Protein AF-A0A7S2VMA2-F1 (afdb_monomer_lite)

InterPro domains:
  IPR007855 RNA-dependent RNA polymerase [PTHR23079] (1-117)
  IPR057596 RDRP, core domain [PF05183] (1-117)

Radius of gyration: 19.76 Å; chains: 1; bounding box: 52×34×52 Å

Secondary structure (DSSP, 8-state):
--EEEEEHHHHHHHHHHTT-SS--SEEEEEETTEEEEEEEETT--EEETTEEE---B---GGGBSS---TTTS-TGGGSEEEEEE--SSPPPPP--HHHHHHHHTTT--GGGGTTT-

Structure (mmCIF, N/CA/C/O backbone):
data_AF-A0A7S2VMA2-F1
#
_entry.id   AF-A0A7S2VMA2-F1
#
loop_
_atom_site.group_PDB
_atom_site.id
_atom_site.type_symbol
_atom_site.label_atom_id
_atom_site.label_alt_id
_atom_site.label_comp_id
_atom_site.label_asym_id
_atom_site.label_entity_id
_atom_site.label_seq_id
_atom_site.pdbx_PDB_ins_code
_atom_site.Cartn_x
_atom_site.Cartn_y
_atom_site.Cartn_z
_atom_site.occupancy
_atom_site.B_iso_or_equiv
_atom_site.auth_seq_id
_atom_site.auth_comp_id
_atom_site.auth_asym_id
_atom_site.auth_atom_id
_atom_site.pdbx_PDB_model_num
ATOM 1 N N . ASP A 1 1 ? -0.649 -10.131 5.580 1.00 90.31 1 ASP A N 1
ATOM 2 C CA . ASP A 1 1 ? -0.712 -10.920 4.337 1.00 90.31 1 ASP A CA 1
ATOM 3 C C . ASP A 1 1 ? -1.170 -10.015 3.189 1.00 90.31 1 ASP A C 1
ATOM 5 O O . ASP A 1 1 ? -1.916 -9.084 3.459 1.00 90.31 1 ASP A O 1
ATOM 9 N N . GLY A 1 2 ? -0.703 -10.224 1.953 1.00 96.06 2 GLY A N 1
ATOM 10 C CA . GLY A 1 2 ? -1.067 -9.401 0.790 1.00 96.06 2 GLY A CA 1
ATOM 11 C C . GLY A 1 2 ? -0.450 -7.995 0.761 1.00 96.06 2 GLY A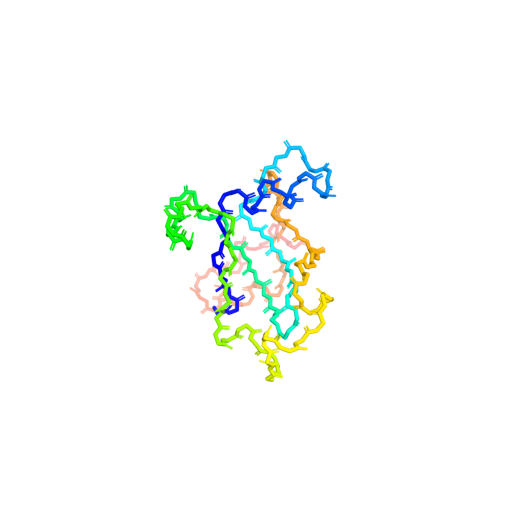 C 1
ATOM 12 O O . GLY A 1 2 ? -1.033 -7.093 0.161 1.00 96.06 2 GLY A O 1
ATOM 13 N N . CYS A 1 3 ? 0.700 -7.791 1.411 1.00 97.62 3 CYS A N 1
ATOM 14 C CA . CYS A 1 3 ? 1.413 -6.513 1.438 1.00 97.62 3 CYS A CA 1
ATOM 15 C C . CYS A 1 3 ? 2.877 -6.657 0.995 1.00 97.62 3 CYS A C 1
ATOM 17 O O . CYS A 1 3 ? 3.544 -7.621 1.374 1.00 97.62 3 CYS A O 1
ATOM 19 N N . GLY A 1 4 ? 3.365 -5.697 0.208 1.00 97.81 4 GLY A N 1
ATOM 20 C CA . GLY A 1 4 ? 4.757 -5.589 -0.239 1.00 97.81 4 GLY A CA 1
ATOM 21 C C . GLY A 1 4 ? 5.364 -4.224 0.092 1.00 97.81 4 GLY A C 1
ATOM 22 O O . GLY A 1 4 ? 4.660 -3.311 0.524 1.00 97.81 4 GLY A O 1
ATOM 23 N N . ARG A 1 5 ? 6.676 -4.089 -0.101 1.00 98.06 5 ARG A N 1
ATOM 24 C CA . ARG A 1 5 ? 7.398 -2.810 -0.023 1.00 98.06 5 ARG A CA 1
ATOM 25 C C . ARG A 1 5 ? 7.418 -2.077 -1.363 1.00 98.06 5 ARG A C 1
ATOM 27 O O . ARG A 1 5 ? 7.419 -2.698 -2.426 1.00 98.06 5 ARG A O 1
ATOM 34 N N . LEU A 1 6 ? 7.474 -0.758 -1.289 1.00 98.25 6 LEU A N 1
ATOM 35 C CA . LEU A 1 6 ? 7.632 0.166 -2.403 1.00 98.25 6 LEU A CA 1
ATOM 36 C C . LEU A 1 6 ? 8.763 1.125 -2.051 1.00 98.25 6 LEU A C 1
ATOM 38 O O . LEU A 1 6 ? 8.748 1.707 -0.970 1.00 98.25 6 LEU A O 1
ATOM 42 N N . GLY A 1 7 ? 9.761 1.260 -2.916 1.00 98.38 7 GLY A N 1
ATOM 43 C CA . GLY A 1 7 ? 10.838 2.210 -2.660 1.00 98.38 7 GLY A CA 1
ATOM 44 C C . GLY A 1 7 ? 10.382 3.658 -2.876 1.00 98.38 7 GLY A C 1
ATOM 45 O O . GLY A 1 7 ? 9.347 3.926 -3.497 1.00 98.38 7 GLY A O 1
ATOM 46 N N . LEU A 1 8 ? 11.137 4.601 -2.313 1.00 98.19 8 LEU A N 1
ATOM 47 C CA . LEU A 1 8 ? 10.746 6.009 -2.259 1.00 98.19 8 LEU A CA 1
ATOM 48 C C . LEU A 1 8 ? 10.639 6.658 -3.650 1.00 98.19 8 LEU A C 1
ATOM 50 O O . LEU A 1 8 ? 9.670 7.373 -3.904 1.00 98.19 8 LEU A O 1
ATOM 54 N N . ASP A 1 9 ? 11.572 6.379 -4.563 1.00 97.81 9 ASP A N 1
ATOM 55 C CA . ASP A 1 9 ? 11.550 6.949 -5.919 1.00 97.81 9 ASP A CA 1
ATOM 56 C C . ASP A 1 9 ? 10.359 6.418 -6.730 1.00 97.81 9 ASP A C 1
ATOM 58 O O . ASP A 1 9 ? 9.691 7.185 -7.430 1.00 97.81 9 ASP A O 1
ATOM 62 N N . ALA A 1 10 ? 10.027 5.128 -6.577 1.00 97.94 10 ALA A N 1
ATOM 63 C CA . ALA A 1 10 ? 8.829 4.545 -7.183 1.00 97.94 10 ALA A CA 1
ATOM 64 C C . ALA A 1 10 ? 7.558 5.227 -6.652 1.00 97.94 10 ALA A C 1
ATOM 66 O O . ALA A 1 10 ? 6.662 5.588 -7.421 1.00 97.94 10 ALA A O 1
ATOM 67 N N . ALA A 1 11 ? 7.489 5.453 -5.337 1.00 98.31 11 ALA A N 1
ATOM 68 C CA . ALA A 1 11 ? 6.366 6.128 -4.698 1.00 98.31 11 ALA A CA 1
ATOM 69 C C . ALA A 1 11 ? 6.217 7.590 -5.156 1.00 98.31 11 ALA A C 1
ATOM 71 O O . ALA A 1 11 ? 5.100 8.031 -5.434 1.00 98.31 11 ALA A O 1
ATOM 72 N N . ASP A 1 12 ? 7.317 8.339 -5.293 1.00 98.25 12 ASP A N 1
ATOM 73 C CA . ASP A 1 12 ? 7.285 9.715 -5.802 1.00 98.25 12 ASP A CA 1
ATOM 74 C C . ASP A 1 12 ? 6.884 9.773 -7.284 1.00 98.25 12 ASP A C 1
ATOM 76 O O . ASP A 1 12 ? 6.133 10.661 -7.699 1.00 98.25 12 ASP A O 1
ATOM 80 N N . ARG A 1 13 ? 7.307 8.795 -8.094 1.00 98.12 13 ARG A N 1
ATOM 81 C CA . ARG A 1 13 ? 6.854 8.674 -9.485 1.00 98.12 13 ARG A CA 1
ATOM 82 C C . ARG A 1 13 ? 5.347 8.430 -9.563 1.00 98.12 13 ARG A C 1
ATOM 84 O O . ARG A 1 13 ? 4.664 9.121 -10.320 1.00 98.12 13 ARG A O 1
ATOM 91 N N . ILE A 1 14 ? 4.820 7.506 -8.758 1.00 97.94 14 ILE A N 1
ATOM 92 C CA . ILE A 1 14 ? 3.376 7.240 -8.670 1.00 97.94 14 ILE A CA 1
ATOM 93 C C . ILE A 1 14 ? 2.633 8.498 -8.206 1.00 97.94 14 ILE A C 1
ATOM 95 O O . ILE A 1 14 ? 1.652 8.893 -8.833 1.00 97.94 14 ILE A O 1
ATOM 99 N N . ARG A 1 15 ? 3.135 9.186 -7.171 1.00 97.81 15 ARG A N 1
ATOM 100 C CA . ARG A 1 15 ? 2.583 10.459 -6.683 1.00 97.81 15 ARG A CA 1
ATOM 101 C C . ARG A 1 15 ? 2.437 11.480 -7.812 1.00 97.81 15 ARG A C 1
ATOM 103 O O . ARG A 1 15 ? 1.365 12.065 -7.964 1.00 97.81 15 ARG A O 1
ATOM 110 N N . LYS A 1 16 ? 3.501 11.689 -8.596 1.00 98.19 16 LYS A N 1
ATOM 111 C CA . LYS A 1 16 ? 3.516 12.618 -9.738 1.00 98.19 16 LYS A CA 1
ATOM 112 C C . LYS A 1 16 ? 2.485 12.223 -10.794 1.00 98.19 16 LYS A C 1
ATOM 114 O O . LYS A 1 16 ? 1.740 13.084 -11.249 1.00 98.19 16 LYS A O 1
ATOM 119 N N . MET A 1 17 ? 2.406 10.938 -11.146 1.00 97.19 17 MET A N 1
ATOM 120 C CA . MET A 1 17 ? 1.445 10.436 -12.136 1.00 97.19 17 MET A CA 1
ATOM 121 C C . MET A 1 17 ? -0.012 10.555 -11.672 1.00 97.19 17 MET A C 1
ATOM 123 O O . MET A 1 17 ? -0.887 10.848 -12.481 1.00 97.19 17 MET A O 1
ATOM 127 N N . CYS A 1 18 ? -0.275 10.370 -10.379 1.00 95.94 18 CYS A N 1
ATOM 128 C CA . CYS A 1 18 ? -1.605 10.514 -9.788 1.00 95.94 18 CYS A CA 1
ATOM 129 C C . CYS A 1 18 ? -1.969 11.969 -9.429 1.00 95.94 18 CYS A C 1
ATOM 131 O O . CYS A 1 18 ? -3.072 12.204 -8.944 1.00 95.94 18 CYS A O 1
ATOM 133 N N . GLY A 1 19 ? -1.067 12.940 -9.628 1.00 96.88 19 GLY A N 1
ATOM 134 C CA . GLY A 1 19 ? -1.312 14.351 -9.306 1.00 96.88 19 GLY A CA 1
ATOM 135 C C . GLY A 1 19 ? -1.438 14.646 -7.806 1.00 96.88 19 GLY A C 1
ATOM 136 O O . GLY A 1 19 ? -2.149 15.570 -7.418 1.00 96.88 19 GLY A O 1
ATOM 137 N N . LEU A 1 20 ? -0.783 13.859 -6.946 1.00 96.69 20 LEU A N 1
ATOM 138 C CA . LEU A 1 20 ? -0.920 13.970 -5.491 1.00 96.69 20 LEU A CA 1
ATOM 139 C C . LEU A 1 20 ? 0.050 15.002 -4.888 1.00 96.69 20 LEU A C 1
ATOM 141 O O . LEU A 1 20 ? 1.222 15.099 -5.276 1.00 96.69 20 LEU A O 1
ATOM 145 N N . GLY A 1 21 ? -0.430 15.743 -3.883 1.00 96.81 21 GLY A N 1
ATOM 146 C CA . GLY A 1 21 ? 0.337 16.783 -3.181 1.00 96.81 21 GLY A CA 1
ATOM 147 C C . GLY A 1 21 ? 1.354 16.267 -2.155 1.00 96.81 21 GLY A C 1
ATOM 148 O O . GLY A 1 21 ? 2.241 17.008 -1.748 1.00 96.81 21 GLY A O 1
ATOM 149 N N . PHE A 1 22 ? 1.262 14.999 -1.757 1.00 96.06 22 PHE A N 1
ATOM 150 C CA . PHE A 1 22 ? 2.163 14.338 -0.807 1.00 96.06 22 PHE A CA 1
ATOM 151 C C . PHE A 1 22 ? 2.393 12.890 -1.244 1.00 96.06 22 PHE A C 1
ATOM 153 O O . PHE A 1 22 ? 1.593 12.368 -2.015 1.00 96.06 22 PHE A O 1
ATOM 160 N N . ILE A 1 23 ? 3.470 12.244 -0.782 1.00 97.69 23 ILE A N 1
ATOM 161 C CA . ILE A 1 23 ? 3.703 10.809 -1.017 1.00 97.69 23 ILE A CA 1
ATOM 162 C C . ILE A 1 23 ? 2.887 10.021 0.021 1.00 97.69 23 ILE A C 1
ATOM 164 O O . ILE A 1 23 ? 3.214 10.100 1.208 1.00 97.69 23 ILE A O 1
ATOM 168 N N . PRO A 1 24 ? 1.844 9.263 -0.370 1.00 97.62 24 PRO A N 1
ATOM 169 C CA . PRO A 1 24 ? 1.141 8.377 0.549 1.00 97.62 24 PRO A CA 1
ATOM 170 C C . PRO A 1 24 ? 2.078 7.326 1.138 1.00 97.62 24 PRO A C 1
ATOM 172 O O . PRO A 1 24 ? 2.908 6.759 0.432 1.00 97.62 24 PRO A O 1
ATOM 175 N N . SER A 1 25 ? 1.904 7.005 2.419 1.00 97.44 25 SER A N 1
ATOM 176 C CA . SER A 1 25 ? 2.675 5.944 3.082 1.00 97.44 25 SER A CA 1
ATOM 177 C C . SER A 1 25 ? 2.334 4.545 2.562 1.00 97.44 25 SER A C 1
ATOM 179 O O . SER A 1 25 ? 3.148 3.628 2.668 1.00 97.44 25 SER A O 1
ATOM 181 N N . VAL A 1 26 ? 1.133 4.370 2.001 1.00 98.25 26 VAL A N 1
ATOM 182 C CA . VAL A 1 26 ? 0.627 3.105 1.465 1.00 98.25 26 VAL A CA 1
ATOM 183 C C . VAL A 1 26 ? -0.233 3.348 0.230 1.00 98.25 26 VAL A C 1
ATOM 185 O O . VAL A 1 26 ? -1.064 4.257 0.213 1.00 98.25 26 VAL A O 1
ATOM 188 N N . PHE A 1 27 ? -0.106 2.461 -0.756 1.00 98.50 27 PHE A N 1
ATOM 189 C CA . PHE A 1 27 ? -0.990 2.363 -1.917 1.00 98.50 27 PHE A CA 1
ATOM 190 C C . PHE A 1 27 ? -1.714 1.014 -1.935 1.00 98.50 27 PHE A C 1
ATOM 192 O O . PHE A 1 27 ? -1.099 -0.030 -1.722 1.00 98.50 27 PHE A O 1
ATOM 199 N N . GLN A 1 28 ? -3.010 1.011 -2.239 1.00 98.69 28 GLN A N 1
ATOM 200 C CA . GLN A 1 28 ? -3.743 -0.175 -2.671 1.00 98.69 28 GLN A CA 1
ATOM 201 C C . GLN A 1 28 ? -3.711 -0.241 -4.194 1.00 98.69 28 GLN A C 1
ATOM 203 O O . GLN A 1 28 ? -4.174 0.683 -4.859 1.00 98.69 28 GLN A O 1
ATOM 208 N N . ALA A 1 29 ? -3.199 -1.335 -4.754 1.00 98.50 29 ALA A N 1
ATOM 209 C CA . ALA A 1 29 ? -2.946 -1.409 -6.189 1.00 98.50 29 ALA A CA 1
ATOM 210 C C . ALA A 1 29 ? -3.092 -2.822 -6.774 1.00 98.50 29 ALA A C 1
ATOM 212 O O . ALA A 1 29 ? -3.358 -3.807 -6.064 1.00 98.50 29 ALA A O 1
ATOM 213 N N . ARG A 1 30 ? -2.922 -2.898 -8.094 1.00 98.38 30 ARG A N 1
ATOM 214 C CA . ARG A 1 30 ? -2.648 -4.115 -8.860 1.00 98.38 30 ARG A CA 1
ATOM 215 C C . ARG A 1 30 ? -1.321 -3.978 -9.602 1.00 98.38 30 ARG A C 1
ATOM 217 O O . ARG A 1 30 ? -0.898 -2.876 -9.931 1.00 98.38 30 ARG A O 1
ATOM 224 N N . LEU A 1 31 ? -0.678 -5.116 -9.828 1.00 98.12 31 LEU A N 1
ATOM 225 C CA . LEU A 1 31 ? 0.480 -5.251 -10.708 1.00 98.12 31 LEU A CA 1
ATOM 226 C C . LEU A 1 31 ? 0.399 -6.649 -11.321 1.00 98.12 31 LEU A C 1
ATOM 228 O O . LEU A 1 31 ? 0.722 -7.628 -10.641 1.00 98.12 31 LEU A O 1
ATOM 232 N N . GLY A 1 32 ? -0.133 -6.751 -12.539 1.00 97.62 32 GLY A N 1
ATOM 233 C CA . GLY A 1 32 ? -0.406 -8.027 -13.207 1.00 97.62 32 GLY A CA 1
ATOM 234 C C . GLY A 1 32 ? -1.197 -8.984 -12.311 1.00 97.62 32 GLY A C 1
ATOM 235 O O . GLY A 1 32 ? -2.276 -8.660 -11.808 1.00 97.62 32 GLY A O 1
ATOM 236 N N . CYS A 1 33 ? -0.620 -10.154 -12.019 1.00 97.44 33 CYS A N 1
ATOM 237 C CA . CYS A 1 33 ? -1.236 -11.158 -11.142 1.00 97.44 33 CYS A CA 1
ATOM 238 C C . CYS A 1 33 ? -1.312 -10.780 -9.650 1.00 97.44 33 CYS A C 1
ATOM 240 O O . CYS A 1 33 ? -1.919 -11.512 -8.860 1.00 97.44 33 CYS A O 1
ATOM 242 N N . CYS A 1 34 ? -0.687 -9.678 -9.230 1.00 98.38 34 CYS A N 1
ATOM 243 C CA . CYS A 1 34 ? -0.603 -9.268 -7.834 1.00 98.38 34 CYS A CA 1
ATOM 244 C C . CYS A 1 34 ? -1.738 -8.310 -7.449 1.00 98.38 34 CYS A C 1
ATOM 246 O O . CYS A 1 34 ? -2.028 -7.332 -8.136 1.00 98.38 34 CYS A O 1
ATOM 248 N N . LYS A 1 35 ? -2.336 -8.546 -6.278 1.00 98.44 35 LYS A N 1
ATOM 249 C CA . LYS A 1 35 ? -3.279 -7.634 -5.618 1.00 98.44 35 LYS A CA 1
ATOM 250 C C . LYS A 1 35 ? -2.869 -7.440 -4.170 1.00 98.44 35 LYS A C 1
ATOM 252 O O . LYS A 1 35 ? -2.671 -8.430 -3.462 1.00 98.44 35 LYS A O 1
ATOM 257 N N . GLY A 1 36 ? -2.853 -6.195 -3.708 1.00 98.25 36 GLY A N 1
ATOM 258 C CA . GLY A 1 36 ? -2.537 -5.941 -2.314 1.00 98.25 36 GLY A CA 1
ATOM 259 C C . GLY A 1 36 ? -2.316 -4.484 -1.960 1.00 98.25 36 GLY A C 1
ATOM 260 O O . GLY A 1 36 ? -2.805 -3.574 -2.632 1.00 98.25 36 GLY A O 1
ATOM 261 N N . LEU A 1 37 ? -1.579 -4.318 -0.868 1.00 98.56 37 LEU A N 1
ATOM 262 C CA .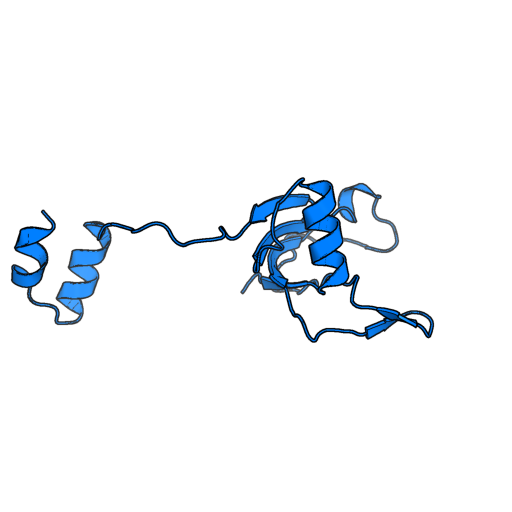 LEU A 1 37 ? -1.047 -3.047 -0.406 1.00 98.56 37 LEU A CA 1
ATOM 263 C C . LEU A 1 37 ? 0.459 -2.985 -0.669 1.00 98.56 37 LEU A C 1
ATOM 265 O O . LEU A 1 37 ? 1.158 -3.990 -0.550 1.00 98.56 37 LEU A O 1
ATOM 269 N N . TRP A 1 38 ? 0.956 -1.795 -0.961 1.00 98.69 38 TRP A N 1
ATOM 270 C CA . TRP A 1 38 ? 2.375 -1.498 -1.069 1.00 98.69 38 TRP A CA 1
ATOM 271 C C . TRP A 1 38 ? 2.718 -0.365 -0.118 1.00 98.69 38 TRP A C 1
ATOM 273 O O . TRP A 1 38 ? 2.154 0.721 -0.227 1.00 98.69 38 TRP A O 1
ATOM 283 N N . ILE A 1 39 ? 3.597 -0.651 0.838 1.00 98.50 39 ILE A N 1
ATOM 284 C CA . ILE A 1 39 ? 4.024 0.278 1.884 1.00 98.50 39 ILE A CA 1
ATOM 285 C C . ILE A 1 39 ? 5.325 0.933 1.439 1.00 98.50 39 ILE A C 1
ATOM 287 O O . ILE A 1 39 ? 6.259 0.228 1.052 1.00 98.50 39 ILE A O 1
ATOM 291 N N . VAL A 1 40 ? 5.386 2.261 1.506 1.00 98.50 40 VAL A N 1
ATOM 292 C CA . VAL A 1 40 ? 6.593 3.016 1.168 1.00 98.50 40 VAL A CA 1
ATOM 293 C C . VAL A 1 40 ? 7.657 2.781 2.236 1.00 98.50 40 VAL A C 1
ATOM 295 O O . VAL A 1 40 ? 7.448 3.075 3.411 1.00 98.50 40 VAL A O 1
ATOM 298 N N . ASP A 1 41 ? 8.805 2.256 1.820 1.00 98.06 41 ASP A N 1
ATOM 299 C CA . ASP A 1 41 ? 9.980 2.064 2.663 1.00 98.06 41 ASP A CA 1
ATOM 300 C C . ASP A 1 41 ? 11.041 3.099 2.280 1.00 98.06 41 ASP A C 1
ATOM 302 O O . ASP A 1 41 ? 11.654 3.034 1.214 1.00 98.06 41 ASP A O 1
ATOM 306 N N . LEU A 1 42 ? 11.245 4.071 3.172 1.00 96.31 42 LEU A N 1
ATOM 307 C CA . LEU A 1 42 ? 12.143 5.211 2.961 1.00 96.31 42 LEU A CA 1
ATOM 308 C C . LEU A 1 42 ? 13.622 4.812 2.894 1.00 96.31 42 LEU A C 1
ATOM 310 O O . LEU A 1 42 ? 14.448 5.582 2.410 1.00 96.31 42 LEU A O 1
ATOM 314 N N . THR A 1 43 ? 13.958 3.631 3.411 1.00 96.12 43 THR A N 1
ATOM 315 C CA . THR A 1 43 ? 15.339 3.144 3.511 1.00 96.12 43 THR A CA 1
ATOM 316 C C . THR A 1 43 ? 15.645 2.037 2.512 1.00 96.12 43 THR A C 1
ATOM 318 O O . THR A 1 43 ? 16.800 1.636 2.366 1.00 96.12 43 THR A O 1
ATOM 321 N N . TRP A 1 44 ? 14.630 1.536 1.806 1.00 96.94 44 TRP A N 1
ATOM 322 C CA . TRP A 1 44 ? 14.804 0.412 0.906 1.00 96.94 44 TRP A CA 1
ATOM 323 C C . TRP A 1 44 ? 15.421 0.834 -0.420 1.00 96.94 44 TRP A C 1
ATOM 325 O O . TRP A 1 44 ? 14.822 1.549 -1.225 1.00 96.94 44 TRP A O 1
ATOM 335 N N . ARG A 1 45 ? 16.627 0.324 -0.651 1.00 95.25 45 ARG A N 1
ATOM 336 C CA . ARG A 1 45 ? 17.378 0.480 -1.891 1.00 95.25 45 ARG A CA 1
ATOM 337 C C . ARG A 1 45 ? 17.963 -0.854 -2.315 1.00 95.25 45 ARG A C 1
ATOM 339 O O . ARG A 1 45 ? 18.223 -1.720 -1.478 1.00 95.25 45 ARG A O 1
ATOM 346 N N . GLN A 1 46 ? 18.167 -1.022 -3.614 1.00 94.12 46 GLN A N 1
ATOM 347 C CA . GLN A 1 46 ? 18.911 -2.153 -4.162 1.00 94.12 46 GLN A CA 1
ATOM 348 C C . GLN A 1 46 ? 19.823 -1.692 -5.286 1.00 94.12 46 GLN A C 1
ATOM 350 O O . GLN A 1 46 ? 19.537 -0.717 -5.978 1.00 94.12 46 GLN A O 1
ATOM 355 N N . THR A 1 47 ? 20.896 -2.443 -5.499 1.00 95.38 47 THR A N 1
ATOM 356 C CA . THR A 1 47 ? 21.769 -2.260 -6.652 1.00 95.38 47 THR A CA 1
ATOM 357 C C . THR A 1 47 ? 21.236 -3.078 -7.822 1.00 95.38 47 THR A C 1
ATOM 359 O O . THR A 1 47 ? 21.271 -4.308 -7.791 1.00 95.38 47 THR A O 1
ATOM 362 N N . VAL A 1 48 ? 20.768 -2.402 -8.869 1.00 89.56 48 VAL A N 1
ATOM 363 C CA . VAL A 1 48 ? 20.283 -3.010 -10.113 1.00 89.56 48 VA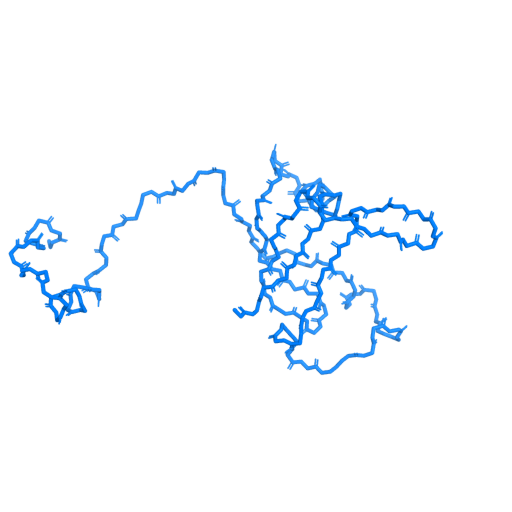L A CA 1
ATOM 364 C C . VAL A 1 48 ? 21.213 -2.568 -11.240 1.00 89.56 48 VAL A C 1
ATOM 366 O O . VAL A 1 48 ? 21.443 -1.379 -11.428 1.00 89.56 48 VAL A O 1
ATOM 369 N N . HIS A 1 49 ? 21.809 -3.522 -11.960 1.00 90.94 49 HIS A N 1
ATOM 370 C CA . HIS A 1 49 ? 22.801 -3.250 -13.018 1.00 90.94 49 HIS A CA 1
ATOM 371 C C . HIS A 1 49 ? 23.964 -2.328 -12.585 1.00 90.94 49 HIS A C 1
ATOM 373 O O . HIS A 1 49 ? 24.461 -1.532 -13.373 1.00 90.94 49 HIS A O 1
ATOM 379 N N . GLY A 1 50 ? 24.408 -2.440 -11.327 1.00 94.19 50 GLY A N 1
ATOM 380 C CA . GLY A 1 50 ? 25.514 -1.640 -10.782 1.00 94.19 50 GLY A CA 1
ATOM 381 C C . GLY A 1 50 ? 25.123 -0.243 -10.288 1.00 94.19 50 GLY A C 1
ATOM 382 O O . GLY A 1 50 ? 25.995 0.488 -9.831 1.00 94.19 50 GLY A O 1
ATOM 383 N N . VAL A 1 51 ? 23.837 0.116 -10.331 1.00 93.94 51 VAL A N 1
ATOM 384 C CA . VAL A 1 51 ? 23.322 1.409 -9.862 1.00 93.94 51 VAL A CA 1
ATOM 385 C C . VAL A 1 51 ? 22.399 1.193 -8.666 1.00 93.94 51 VAL A C 1
ATOM 387 O O . VAL A 1 51 ? 21.493 0.362 -8.717 1.00 93.94 51 VAL A O 1
ATOM 390 N N . GLU A 1 52 ? 22.632 1.925 -7.579 1.00 95.56 52 GLU A N 1
ATOM 391 C CA . GLU A 1 52 ? 21.735 1.945 -6.421 1.00 95.56 52 GLU A CA 1
ATOM 392 C C . GLU A 1 52 ? 20.446 2.701 -6.778 1.00 95.56 52 GLU A C 1
ATOM 394 O O . GLU A 1 52 ? 20.494 3.817 -7.291 1.00 95.56 52 GLU A O 1
ATOM 399 N N . THR A 1 53 ? 19.288 2.095 -6.521 1.00 95.31 53 THR A N 1
ATOM 400 C CA . THR A 1 53 ? 17.977 2.676 -6.837 1.00 95.31 53 THR A CA 1
ATOM 401 C C . THR A 1 53 ? 16.948 2.365 -5.752 1.00 95.31 53 THR A C 1
ATOM 403 O O . THR A 1 53 ? 17.025 1.323 -5.092 1.00 95.31 53 THR A O 1
ATOM 406 N N . SER A 1 54 ? 15.969 3.260 -5.578 1.00 96.38 54 SER A N 1
ATOM 407 C CA . SER A 1 54 ? 14.730 2.993 -4.836 1.00 96.38 54 SER A CA 1
ATOM 408 C C . SER A 1 54 ? 13.483 2.983 -5.735 1.00 96.38 54 SER A C 1
ATOM 410 O O . SER A 1 54 ? 12.358 2.941 -5.240 1.00 96.38 54 SER A O 1
ATOM 412 N N . ASP A 1 55 ? 13.646 2.954 -7.063 1.00 96.25 55 ASP A N 1
ATOM 413 C CA . ASP A 1 55 ? 12.545 2.719 -8.012 1.00 96.25 55 ASP A CA 1
ATOM 414 C C . ASP A 1 55 ? 12.242 1.214 -8.112 1.00 96.25 55 ASP A C 1
ATOM 416 O O . ASP A 1 5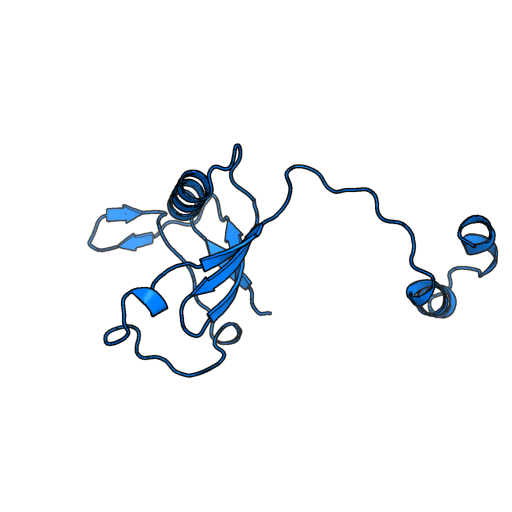5 ? 12.545 0.544 -9.099 1.00 96.25 55 ASP A O 1
ATOM 420 N N . ILE A 1 56 ? 11.746 0.645 -7.009 1.00 95.38 56 ILE A N 1
ATOM 421 C CA . ILE A 1 56 ? 11.559 -0.799 -6.841 1.00 95.38 56 ILE A CA 1
ATOM 422 C C . ILE A 1 56 ? 10.172 -1.079 -6.269 1.00 95.38 56 ILE A C 1
ATOM 424 O O . ILE A 1 56 ? 9.726 -0.438 -5.315 1.00 95.38 56 ILE A O 1
ATOM 428 N N . VAL A 1 57 ? 9.515 -2.100 -6.819 1.00 96.62 57 VAL A N 1
ATOM 429 C CA . VAL A 1 57 ? 8.237 -2.630 -6.338 1.00 96.62 57 VAL A CA 1
ATOM 430 C C . VAL A 1 57 ? 8.433 -4.084 -5.912 1.00 96.62 57 VAL A C 1
ATOM 432 O O . VAL A 1 57 ? 8.800 -4.935 -6.720 1.00 96.62 57 VAL A O 1
ATOM 435 N N . GLU A 1 58 ? 8.192 -4.401 -4.639 1.00 96.88 58 GLU A N 1
ATOM 436 C CA . GLU A 1 58 ? 8.251 -5.781 -4.151 1.00 96.88 58 GLU A CA 1
ATOM 437 C C . GLU A 1 58 ? 6.964 -6.530 -4.511 1.00 96.88 58 GLU A C 1
ATOM 439 O O . GLU A 1 58 ? 5.858 -6.039 -4.289 1.00 96.88 58 GLU A O 1
ATOM 444 N N . VAL A 1 59 ? 7.094 -7.770 -4.982 1.00 95.69 59 VAL A N 1
ATOM 445 C CA . VAL A 1 59 ? 5.969 -8.701 -5.126 1.00 95.69 59 VAL A CA 1
ATOM 446 C C . VAL A 1 59 ? 6.206 -9.934 -4.266 1.00 95.69 59 VAL A C 1
ATOM 448 O O . VAL A 1 59 ? 7.268 -10.553 -4.317 1.00 95.69 59 VAL A O 1
ATOM 451 N N . ARG A 1 60 ? 5.207 -10.320 -3.469 1.00 96.31 60 ARG A N 1
ATOM 452 C CA . ARG A 1 60 ? 5.268 -11.502 -2.596 1.00 96.31 60 ARG A CA 1
ATOM 453 C C . ARG A 1 60 ? 4.327 -12.593 -3.084 1.00 96.31 60 ARG A C 1
ATOM 455 O O . ARG A 1 60 ? 3.316 -12.309 -3.724 1.00 96.31 60 ARG A O 1
ATOM 462 N N . ARG A 1 61 ? 4.621 -13.851 -2.735 1.00 96.38 61 ARG A N 1
ATOM 463 C CA . ARG A 1 61 ? 3.820 -15.016 -3.155 1.00 96.38 61 ARG A CA 1
ATOM 464 C C . ARG A 1 61 ? 2.333 -14.853 -2.836 1.00 96.38 61 ARG A C 1
ATOM 466 O O . ARG A 1 61 ? 1.505 -15.114 -3.695 1.00 96.38 61 ARG A O 1
ATOM 473 N N . SER A 1 62 ? 1.991 -14.379 -1.643 1.00 97.44 62 SER A N 1
ATOM 474 C CA . SER A 1 62 ? 0.594 -14.265 -1.214 1.00 97.44 62 SER A CA 1
ATOM 475 C C . SER A 1 62 ? -0.205 -13.141 -1.890 1.00 97.44 62 SER A C 1
ATOM 477 O O . SER A 1 62 ? -1.439 -13.095 -1.820 1.00 97.44 62 SER A O 1
ATOM 479 N N . MET A 1 63 ? 0.481 -12.243 -2.598 1.00 98.12 63 MET A N 1
ATOM 480 C CA . MET A 1 63 ? -0.154 -11.201 -3.403 1.00 98.12 63 MET A CA 1
ATOM 481 C C . MET A 1 63 ? -0.637 -11.751 -4.747 1.00 98.12 63 MET A C 1
ATOM 483 O O . MET A 1 63 ? -1.614 -11.226 -5.284 1.00 98.12 63 MET A O 1
ATOM 487 N N . ARG A 1 64 ? 0.007 -12.809 -5.264 1.00 97.38 64 ARG A N 1
ATOM 488 C CA . ARG A 1 64 ? -0.316 -13.428 -6.555 1.00 97.38 64 ARG A CA 1
ATOM 489 C C . ARG A 1 64 ? -1.658 -14.146 -6.489 1.00 97.38 64 ARG A C 1
ATOM 491 O O . ARG A 1 64 ? -1.942 -14.853 -5.522 1.00 97.38 64 ARG A O 1
ATOM 498 N N . LYS A 1 65 ? -2.491 -13.942 -7.506 1.00 97.44 65 LYS A N 1
ATOM 499 C CA . LYS A 1 65 ? -3.822 -14.560 -7.638 1.00 97.44 65 LYS A CA 1
ATOM 500 C C . LYS A 1 65 ? -3.884 -15.609 -8.748 1.00 97.44 65 LYS A C 1
ATOM 502 O O . LYS A 1 65 ? -4.787 -16.435 -8.732 1.00 97.44 65 LYS A O 1
ATOM 507 N N . TRP A 1 66 ? -2.913 -15.593 -9.653 1.00 97.06 66 TRP A N 1
ATOM 508 C CA . TRP A 1 66 ? -2.646 -16.606 -10.672 1.00 97.06 66 TRP A CA 1
ATOM 509 C C . TRP A 1 66 ? -1.151 -16.578 -11.018 1.00 97.06 66 TRP A C 1
ATOM 511 O O . TRP A 1 66 ? -0.429 -15.676 -10.577 1.00 97.06 66 TRP A O 1
ATOM 521 N N . ASP A 1 67 ? -0.682 -17.565 -11.776 1.00 96.38 67 ASP A N 1
ATOM 522 C CA . ASP A 1 67 ? 0.702 -17.612 -12.244 1.00 96.38 67 ASP A CA 1
ATOM 523 C C . ASP A 1 67 ? 0.909 -16.715 -13.466 1.00 96.38 67 ASP A C 1
ATOM 525 O O . ASP A 1 67 ? 0.058 -16.632 -14.350 1.00 96.38 67 ASP A O 1
ATOM 529 N N . ILE A 1 68 ? 2.058 -16.042 -13.517 1.00 94.94 68 ILE A N 1
ATOM 530 C CA . ILE A 1 68 ? 2.451 -15.182 -14.632 1.00 94.94 68 ILE A CA 1
ATOM 531 C C . ILE A 1 68 ? 3.948 -15.325 -14.898 1.00 94.94 68 ILE A C 1
ATOM 533 O O . ILE A 1 68 ? 4.753 -15.375 -13.958 1.00 94.94 68 ILE A O 1
ATOM 537 N N . ASP A 1 69 ? 4.322 -15.350 -16.175 1.00 95.69 69 ASP A N 1
ATOM 538 C CA . ASP A 1 69 ? 5.709 -15.163 -16.585 1.00 95.69 69 ASP A CA 1
ATOM 539 C C . ASP A 1 69 ? 5.987 -13.671 -16.805 1.00 95.69 69 ASP A C 1
ATOM 541 O O . ASP A 1 69 ? 5.616 -13.074 -17.816 1.00 95.69 69 ASP A O 1
ATOM 545 N N . TRP A 1 70 ? 6.679 -13.064 -15.843 1.00 93.00 70 TRP A N 1
ATOM 546 C CA . TRP A 1 70 ? 7.048 -11.649 -15.880 1.00 93.00 70 TRP A CA 1
ATOM 547 C C . TRP A 1 70 ? 7.938 -11.275 -17.075 1.00 93.00 70 TRP A C 1
ATOM 549 O O . TRP A 1 70 ? 7.959 -10.107 -17.474 1.00 93.00 70 TRP A O 1
ATOM 559 N N . ARG A 1 71 ? 8.662 -12.243 -17.659 1.00 92.69 71 ARG A N 1
ATOM 560 C CA . ARG A 1 71 ? 9.557 -12.003 -18.801 1.00 92.69 71 ARG A CA 1
ATOM 561 C C . ARG A 1 71 ? 8.800 -11.882 -20.117 1.00 92.69 71 ARG A C 1
ATOM 563 O O . ARG A 1 71 ? 9.228 -11.119 -20.976 1.00 92.69 71 ARG A O 1
ATOM 570 N N . SER A 1 72 ? 7.696 -12.610 -20.265 1.00 94.75 72 SER A N 1
ATOM 571 C CA . SER A 1 72 ? 6.914 -12.657 -21.503 1.00 94.75 72 SER A CA 1
ATOM 572 C C . SER A 1 72 ? 5.585 -11.906 -21.430 1.00 94.75 72 SER A C 1
ATOM 574 O O . SER A 1 72 ? 4.961 -11.706 -22.467 1.00 94.75 72 SER A O 1
ATOM 576 N N . CYS A 1 73 ? 5.133 -11.503 -20.237 1.00 95.06 73 CYS A N 1
ATOM 577 C CA . CYS A 1 73 ? 3.889 -10.747 -20.081 1.00 95.06 73 CYS A CA 1
ATOM 578 C C . CYS A 1 73 ? 3.933 -9.373 -20.771 1.00 95.06 73 CYS A C 1
ATOM 580 O O . CYS A 1 73 ? 5.009 -8.828 -21.068 1.00 95.06 73 CYS A O 1
ATOM 582 N N . GLY A 1 74 ? 2.747 -8.823 -21.029 1.00 96.19 74 GLY A N 1
ATOM 583 C CA . GLY A 1 74 ? 2.587 -7.521 -21.658 1.00 96.19 74 GLY A CA 1
ATOM 584 C C . GLY A 1 74 ? 2.995 -6.359 -20.749 1.00 96.19 74 GLY A C 1
ATOM 585 O O . GLY A 1 74 ? 3.391 -6.522 -19.593 1.00 96.19 74 GLY A O 1
ATOM 586 N N . VAL A 1 75 ? 2.948 -5.146 -21.295 1.00 96.06 75 VAL A N 1
ATOM 587 C CA . VAL A 1 75 ? 3.249 -3.928 -20.527 1.00 96.06 75 VAL A CA 1
ATOM 588 C C . VAL A 1 75 ? 2.155 -3.636 -19.499 1.00 96.06 75 VAL A C 1
ATOM 590 O O . VAL A 1 75 ? 2.451 -3.175 -18.400 1.00 96.06 75 VAL A O 1
ATOM 593 N N . GLU A 1 76 ? 0.914 -3.971 -19.828 1.00 95.81 76 GLU A N 1
ATOM 594 C CA . GLU A 1 76 ? -0.267 -3.887 -18.978 1.00 95.81 76 GLU A CA 1
ATOM 595 C C . GLU A 1 76 ? -0.085 -4.684 -17.681 1.00 95.81 76 GLU A C 1
ATOM 597 O O . GLU A 1 76 ? -0.300 -4.150 -16.597 1.00 95.81 76 GLU A O 1
ATOM 602 N N . ASP A 1 77 ? 0.466 -5.897 -17.758 1.00 96.12 77 ASP A N 1
ATOM 603 C CA . ASP A 1 77 ? 0.736 -6.732 -16.584 1.00 96.12 77 ASP A CA 1
ATOM 604 C C . ASP A 1 77 ? 1.914 -6.229 -15.733 1.00 96.12 77 ASP A C 1
ATOM 606 O O . ASP A 1 77 ? 2.033 -6.567 -14.554 1.00 96.12 77 ASP A O 1
ATOM 610 N N . ARG A 1 78 ? 2.800 -5.412 -16.313 1.00 95.12 78 ARG A N 1
ATOM 611 C CA . ARG A 1 78 ? 3.924 -4.769 -15.611 1.00 95.12 78 ARG A CA 1
ATOM 612 C C . ARG A 1 78 ? 3.605 -3.346 -15.154 1.00 95.12 78 ARG A C 1
ATOM 614 O O . ARG A 1 78 ? 4.472 -2.687 -14.580 1.00 95.12 78 ARG A O 1
ATOM 621 N N . THR A 1 79 ? 2.388 -2.868 -15.397 1.00 96.06 79 THR A N 1
ATOM 622 C CA . THR A 1 79 ? 1.954 -1.532 -14.989 1.00 96.06 79 THR A CA 1
ATOM 623 C C . THR A 1 79 ? 1.431 -1.569 -13.555 1.00 96.06 79 THR A C 1
ATOM 625 O O . THR A 1 79 ? 0.660 -2.448 -13.178 1.00 96.06 79 THR A O 1
ATOM 628 N N . PHE A 1 80 ? 1.873 -0.616 -12.732 1.00 97.88 80 PHE A N 1
ATOM 629 C CA . PHE A 1 80 ? 1.390 -0.460 -11.362 1.00 97.88 80 PHE A CA 1
ATOM 630 C C . PHE A 1 80 ? 0.094 0.359 -11.358 1.00 97.88 80 PHE A C 1
ATOM 632 O O . PHE A 1 80 ? 0.110 1.573 -11.557 1.00 97.88 80 PHE A O 1
ATOM 639 N N . GLU A 1 81 ? -1.033 -0.306 -11.136 1.00 98.19 81 GLU A N 1
ATOM 640 C CA . GLU A 1 81 ? -2.367 0.283 -11.236 1.00 98.19 81 GLU A CA 1
ATOM 641 C C . GLU A 1 81 ? -2.894 0.647 -9.844 1.00 98.19 81 GLU A C 1
ATOM 643 O O . GLU A 1 81 ? -3.324 -0.216 -9.069 1.00 98.19 81 GLU A O 1
ATOM 648 N N . VAL A 1 82 ? -2.860 1.936 -9.503 1.00 98.38 82 VAL A N 1
ATOM 649 C CA . VAL A 1 82 ? -3.347 2.438 -8.211 1.00 98.38 82 VAL A CA 1
ATOM 650 C C . VAL A 1 82 ? -4.873 2.390 -8.168 1.00 98.38 82 VAL A C 1
ATOM 652 O O . VAL A 1 82 ? -5.545 2.972 -9.014 1.00 98.38 82 VAL A O 1
ATOM 655 N N . LYS A 1 83 ? -5.421 1.736 -7.140 1.00 98.25 83 LYS A N 1
ATOM 656 C CA . LYS A 1 83 ? -6.850 1.781 -6.811 1.00 98.25 83 LYS A CA 1
ATOM 657 C C . LYS A 1 83 ? -7.149 2.878 -5.791 1.00 98.25 83 LYS A C 1
ATOM 659 O O . LYS A 1 83 ? -8.099 3.629 -5.966 1.00 98.25 83 LYS A O 1
ATOM 664 N N . GLU A 1 84 ? -6.373 2.927 -4.710 1.00 97.81 84 GLU A N 1
ATOM 665 C CA . GLU A 1 84 ? -6.563 3.872 -3.605 1.00 97.81 84 GLU A CA 1
ATOM 666 C C . GLU A 1 84 ? -5.246 4.064 -2.841 1.00 97.81 84 GLU A C 1
ATOM 668 O O . GLU A 1 84 ? -4.284 3.325 -3.056 1.00 97.81 84 GLU A O 1
ATOM 673 N N . PHE A 1 85 ? -5.171 5.052 -1.955 1.00 97.88 85 PHE A N 1
ATOM 674 C CA . PHE A 1 85 ? -3.960 5.369 -1.200 1.00 97.88 85 PHE A CA 1
ATOM 675 C C . PHE A 1 85 ? -4.293 5.915 0.190 1.00 97.88 85 PHE A C 1
ATOM 677 O O . PHE A 1 85 ? -5.407 6.373 0.446 1.00 97.88 85 PHE A O 1
ATOM 684 N N . ALA A 1 86 ? -3.324 5.841 1.104 1.00 97.06 86 ALA A N 1
ATOM 685 C CA . ALA A 1 86 ? -3.461 6.401 2.442 1.00 97.06 86 ALA A CA 1
ATOM 686 C C . ALA A 1 86 ? -3.664 7.925 2.380 1.00 97.06 86 ALA A C 1
ATOM 688 O O . ALA A 1 86 ? -2.932 8.628 1.681 1.00 97.06 86 ALA A O 1
ATOM 689 N N . ARG A 1 87 ? -4.658 8.422 3.122 1.00 94.00 87 ARG A N 1
ATOM 690 C CA . ARG A 1 87 ? -4.930 9.860 3.262 1.00 94.00 87 ARG A CA 1
ATOM 691 C C . ARG A 1 87 ? -3.859 10.526 4.128 1.00 94.00 87 ARG A C 1
ATOM 693 O O . ARG A 1 87 ? -3.178 9.861 4.904 1.00 94.00 87 ARG A O 1
ATOM 700 N N . ASP A 1 88 ? -3.741 11.837 3.982 1.00 90.12 88 ASP A N 1
ATOM 701 C CA . ASP A 1 88 ? -2.857 12.703 4.765 1.00 90.12 88 ASP A CA 1
ATOM 702 C C . ASP A 1 88 ? -3.222 12.719 6.256 1.00 90.12 88 ASP A C 1
ATOM 704 O O . ASP A 1 88 ? -2.337 12.693 7.110 1.00 90.12 88 ASP A O 1
ATOM 708 N N . ALA A 1 89 ? -4.519 12.702 6.565 1.00 91.19 89 ALA A N 1
ATOM 709 C C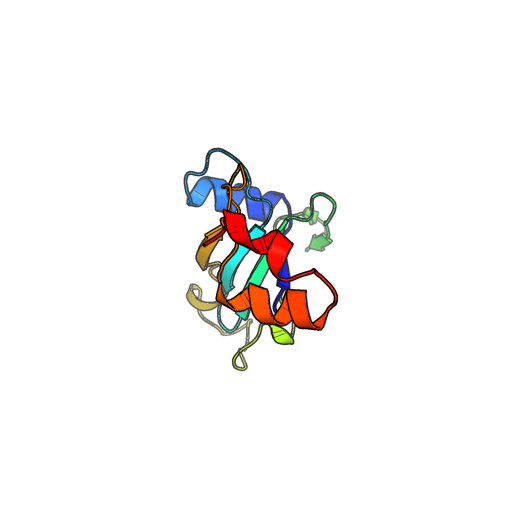A . ALA A 1 89 ? -5.036 12.632 7.921 1.00 91.19 89 ALA A CA 1
ATOM 710 C C . ALA A 1 89 ? -6.127 11.554 8.062 1.00 91.19 89 ALA A C 1
ATOM 712 O O . ALA A 1 89 ? -6.953 11.368 7.159 1.00 91.19 89 ALA A O 1
ATOM 713 N N . PRO A 1 90 ? -6.169 10.837 9.201 1.00 90.19 90 PRO A N 1
ATOM 714 C CA . PRO A 1 90 ? -7.271 9.940 9.501 1.00 90.19 90 PRO A CA 1
ATOM 715 C C . PRO A 1 90 ? -8.553 10.739 9.751 1.00 90.19 90 PRO A C 1
ATOM 717 O O . PRO A 1 90 ? -8.549 11.770 10.424 1.00 90.19 90 PRO A O 1
ATOM 720 N N . GLN A 1 91 ? -9.672 10.227 9.248 1.00 91.00 91 GLN A N 1
ATOM 721 C CA . GLN A 1 91 ? -10.993 10.737 9.597 1.00 91.00 91 GLN A CA 1
ATOM 722 C C . GLN A 1 91 ? -11.481 10.047 10.874 1.00 91.00 91 GLN A C 1
ATOM 724 O O . GLN A 1 91 ? -11.293 8.839 11.039 1.00 91.00 91 GLN A O 1
ATOM 729 N N . ALA A 1 92 ? -12.119 10.802 11.770 1.00 93.12 92 ALA A N 1
ATOM 730 C CA . ALA A 1 92 ? -12.754 10.227 12.949 1.00 93.12 92 ALA A CA 1
ATOM 731 C C . ALA A 1 92 ? -13.811 9.191 12.529 1.00 93.12 92 ALA A C 1
ATOM 733 O O . ALA A 1 92 ? -14.680 9.479 11.705 1.00 93.12 92 ALA A O 1
ATOM 734 N N . ALA A 1 93 ? -13.725 7.991 13.100 1.00 90.44 93 ALA A N 1
ATOM 735 C CA . ALA A 1 93 ? -14.706 6.930 12.915 1.00 90.44 93 ALA A CA 1
ATOM 736 C C . ALA A 1 93 ? -15.638 6.853 14.131 1.00 90.44 93 ALA A C 1
ATOM 738 O O . ALA A 1 93 ? -15.232 7.162 15.253 1.00 90.44 93 ALA A O 1
ATOM 739 N N . SER A 1 94 ? -16.876 6.415 13.916 1.00 90.44 94 SER A N 1
ATOM 740 C CA . SER A 1 94 ? -17.800 6.066 14.995 1.00 90.44 94 SER A CA 1
ATOM 741 C C . SER A 1 94 ? -17.660 4.592 15.382 1.00 90.44 94 SER A C 1
ATOM 743 O O . SER A 1 94 ? -17.201 3.757 14.596 1.00 90.44 94 SER A O 1
ATOM 745 N N . LEU A 1 95 ? -18.066 4.253 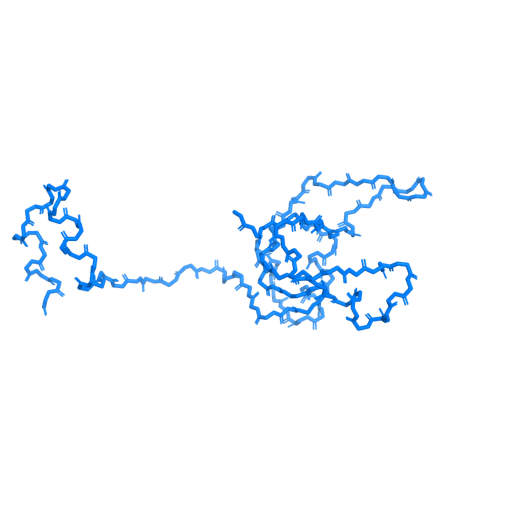16.607 1.00 91.44 95 LEU A N 1
ATOM 746 C CA . LEU A 1 95 ? -18.148 2.861 17.037 1.00 91.44 95 LEU A CA 1
ATOM 747 C C . LEU A 1 95 ? -19.357 2.191 16.368 1.00 91.44 95 LEU A C 1
ATOM 749 O O . LEU A 1 95 ? -20.505 2.537 16.634 1.00 91.44 95 LEU A O 1
ATOM 753 N N . ASN A 1 96 ? -19.091 1.218 15.497 1.00 91.69 96 ASN A N 1
ATOM 754 C CA . ASN A 1 96 ? -20.129 0.424 14.847 1.00 91.69 96 ASN A CA 1
ATOM 755 C C . ASN A 1 96 ? -20.758 -0.563 15.849 1.00 91.69 96 ASN A C 1
ATOM 757 O O . ASN A 1 96 ? -20.043 -1.303 16.530 1.00 91.69 96 ASN A O 1
ATOM 761 N N . GLN A 1 97 ? -22.094 -0.623 15.883 1.00 91.44 97 GLN A N 1
ATOM 762 C CA . GLN A 1 97 ? -22.868 -1.521 16.748 1.00 91.44 97 GLN A CA 1
ATOM 763 C C . GLN A 1 97 ? -22.472 -2.998 16.612 1.00 91.44 97 GLN A C 1
ATOM 765 O O . GLN A 1 97 ? -22.501 -3.735 17.593 1.00 91.44 97 GLN A O 1
ATOM 770 N N . GLN A 1 98 ? -22.028 -3.426 15.428 1.00 93.19 98 GLN A N 1
ATOM 771 C CA . GLN A 1 98 ? -21.558 -4.794 15.180 1.00 93.19 98 GLN A CA 1
ATOM 772 C C . GLN A 1 98 ? -20.381 -5.200 16.083 1.00 93.19 98 GLN A C 1
ATOM 774 O O . GLN A 1 98 ? -20.192 -6.384 16.348 1.00 93.19 98 GLN A O 1
ATOM 779 N N . VAL A 1 99 ? -19.589 -4.235 16.560 1.00 94.50 99 VAL A N 1
ATOM 780 C CA . VAL A 1 99 ? -18.408 -4.486 17.398 1.00 94.50 99 VAL A CA 1
ATOM 781 C C . VAL A 1 99 ? -18.768 -4.548 18.889 1.00 94.50 99 VAL A C 1
ATOM 783 O O . VAL A 1 99 ? -18.020 -5.134 19.667 1.00 94.50 99 VAL A O 1
ATOM 786 N N . ILE A 1 100 ? -19.925 -4.010 19.295 1.00 94.12 100 ILE A N 1
ATOM 787 C CA . ILE A 1 100 ? -20.334 -3.906 20.706 1.00 94.12 100 ILE A CA 1
ATOM 788 C C . ILE A 1 100 ? -20.382 -5.280 21.379 1.00 94.12 100 ILE A C 1
ATOM 790 O O . ILE A 1 100 ? -19.735 -5.472 22.405 1.00 94.12 100 ILE A O 1
ATOM 794 N N . ALA A 1 101 ? -21.060 -6.256 20.769 1.00 93.62 101 ALA A N 1
ATOM 795 C CA . ALA A 1 101 ? -21.173 -7.603 21.334 1.00 93.62 101 ALA A CA 1
ATOM 796 C C . ALA A 1 101 ? -19.798 -8.278 21.519 1.00 93.62 101 ALA A C 1
ATOM 798 O O . ALA A 1 101 ? -19.565 -8.980 22.501 1.00 93.62 101 ALA A O 1
ATOM 799 N N . CYS A 1 102 ? -18.852 -8.031 20.605 1.00 95.88 102 CYS A N 1
ATOM 800 C CA . CYS A 1 102 ? -17.485 -8.540 20.721 1.00 95.88 102 CYS A CA 1
ATOM 801 C C . CYS A 1 102 ? -16.731 -7.904 21.897 1.00 95.88 102 CYS A C 1
ATOM 803 O O . CYS A 1 102 ? -15.973 -8.591 22.581 1.00 95.88 102 CYS A O 1
ATOM 805 N N . LEU A 1 103 ? -16.919 -6.601 22.126 1.00 96.19 103 LEU A N 1
ATOM 806 C CA . LEU A 1 103 ? -16.286 -5.874 23.228 1.00 96.19 103 LEU A CA 1
ATOM 807 C C . LEU A 1 103 ? -16.890 -6.261 24.582 1.00 96.19 103 LEU A C 1
ATOM 809 O O . LEU A 1 103 ? -16.147 -6.470 25.541 1.00 96.19 103 LEU A O 1
ATOM 813 N N . GLU A 1 104 ? -18.210 -6.428 24.647 1.00 96.31 104 GLU A N 1
ATOM 814 C CA . GLU A 1 104 ? -18.914 -6.906 25.840 1.00 96.31 104 GLU A CA 1
ATOM 815 C C . GLU A 1 104 ? -18.461 -8.315 26.228 1.00 96.31 104 GLU A C 1
ATOM 817 O O . GLU A 1 104 ? -18.027 -8.543 27.357 1.00 96.31 104 GLU A O 1
ATOM 822 N N . ALA A 1 105 ? -18.415 -9.240 25.262 1.00 96.62 105 ALA A N 1
ATOM 823 C CA . ALA A 1 105 ? -17.874 -10.585 25.467 1.00 96.62 105 ALA A CA 1
ATOM 824 C C . ALA A 1 105 ? -16.396 -10.583 25.912 1.00 96.62 105 ALA A C 1
ATOM 826 O O . ALA A 1 105 ? -15.874 -11.602 26.381 1.00 96.62 105 ALA A O 1
ATOM 827 N N . ARG A 1 106 ? -15.702 -9.448 25.759 1.00 97.12 106 ARG A N 1
ATOM 828 C CA . ARG A 1 106 ? -14.320 -9.228 26.194 1.00 97.12 106 ARG A CA 1
ATOM 829 C C . ARG A 1 106 ? -14.189 -8.415 27.480 1.00 97.12 106 ARG A C 1
ATOM 831 O O . ARG A 1 106 ? -13.061 -8.180 27.905 1.00 97.12 106 ARG A O 1
ATOM 838 N N . GLY A 1 107 ? -15.304 -8.111 28.142 1.00 95.75 107 GLY A N 1
ATOM 839 C CA . GLY A 1 107 ? -15.349 -7.542 29.487 1.00 95.75 107 GLY A CA 1
ATOM 840 C C . GLY A 1 107 ? -15.597 -6.038 29.539 1.00 95.75 107 GLY A C 1
ATOM 841 O O . GLY A 1 107 ? -15.468 -5.457 30.613 1.00 95.75 107 GLY A O 1
ATOM 842 N N . VAL A 1 108 ? -15.942 -5.393 28.420 1.00 95.62 108 VAL A N 1
ATOM 843 C CA . VAL A 1 108 ? -16.406 -3.998 28.447 1.00 95.62 108 VAL A CA 1
ATOM 844 C C . VAL A 1 108 ? -17.874 -3.982 28.896 1.00 95.62 108 VAL A C 1
ATOM 846 O O . VAL A 1 108 ? -18.697 -4.575 28.203 1.00 95.62 108 VAL A O 1
ATOM 849 N N . PRO A 1 109 ? -18.238 -3.335 30.019 1.00 94.31 109 PRO A N 1
ATOM 850 C CA . PRO A 1 109 ? -19.626 -3.306 30.483 1.00 94.31 109 PRO A CA 1
ATOM 851 C C . PRO A 1 109 ? -20.556 -2.700 29.433 1.00 94.31 109 PRO A C 1
ATOM 853 O O . PRO A 1 109 ? -20.209 -1.691 28.814 1.00 94.31 109 PRO A O 1
ATOM 856 N N . PHE A 1 110 ? -21.741 -3.282 29.252 1.00 88.50 110 PHE A N 1
ATOM 857 C CA . PHE A 1 110 ? -22.694 -2.830 28.238 1.00 88.50 110 PHE A CA 1
ATOM 858 C C . PHE A 1 110 ? -23.083 -1.353 28.418 1.00 88.50 110 PHE A C 1
ATOM 860 O O . PHE A 1 110 ? -23.252 -0.603 27.458 1.00 88.50 110 PHE A O 1
ATOM 867 N N . GLU A 1 111 ? -23.141 -0.901 29.668 1.00 92.75 111 GLU A N 1
ATOM 868 C CA . GLU A 1 111 ? -23.444 0.466 30.079 1.00 92.75 111 GLU A CA 1
ATOM 869 C C . GLU A 1 111 ? -22.453 1.488 29.509 1.00 92.75 111 GLU A C 1
ATOM 871 O O . GLU A 1 111 ? -22.826 2.642 29.286 1.00 92.75 111 GLU A O 1
ATOM 876 N N . ALA A 1 112 ? -21.214 1.077 29.210 1.00 91.00 112 ALA A N 1
ATOM 877 C CA . ALA A 1 112 ? -20.223 1.934 28.563 1.00 91.00 112 ALA A CA 1
ATOM 878 C C . ALA A 1 112 ? -20.630 2.325 27.129 1.00 91.00 112 ALA A C 1
ATOM 880 O O . ALA A 1 112 ? -20.168 3.342 26.615 1.00 91.00 112 ALA A O 1
ATOM 881 N N . PHE A 1 113 ? -21.526 1.564 26.492 1.00 91.75 113 PHE A N 1
ATOM 882 C CA . PHE A 1 113 ? -22.012 1.826 25.134 1.00 91.75 113 PHE A CA 1
ATOM 883 C C . PHE A 1 113 ? -23.310 2.638 25.092 1.00 91.75 113 PHE A C 1
ATOM 885 O O . PHE A 1 113 ? -23.784 2.978 24.010 1.00 91.75 113 PHE A O 1
ATOM 892 N N . ARG A 1 114 ? -23.880 3.007 26.246 1.00 83.38 114 ARG A N 1
ATOM 893 C CA . ARG A 1 114 ? -25.196 3.667 26.334 1.00 83.38 114 ARG A CA 1
ATOM 894 C C . ARG A 1 114 ? -25.255 5.058 25.686 1.00 83.38 114 ARG A C 1
ATOM 896 O O . ARG A 1 114 ? -26.340 5.579 25.477 1.00 83.38 114 ARG A O 1
ATOM 903 N N . GLN A 1 115 ? -24.101 5.672 25.418 1.00 72.88 115 GLN A N 1
ATOM 904 C CA . GLN A 1 115 ? -23.976 6.965 24.724 1.00 72.88 115 GLN A CA 1
ATOM 905 C C . GLN A 1 115 ? -23.694 6.818 23.218 1.00 72.88 115 GLN A C 1
ATOM 907 O O . GLN A 1 115 ? -23.582 7.818 22.516 1.00 72.88 115 GLN A O 1
ATOM 912 N N . VAL A 1 116 ? -23.513 5.582 22.743 1.00 67.62 116 VAL A N 1
ATOM 913 C CA . VAL A 1 116 ? -23.183 5.249 21.348 1.00 67.62 116 VAL A CA 1
ATOM 914 C C . VAL A 1 116 ? -24.426 4.773 20.575 1.00 67.62 116 VAL A C 1
ATOM 916 O O . VAL A 1 116 ? -24.399 4.730 19.345 1.00 67.62 116 VAL A O 1
ATOM 919 N N . GLN A 1 117 ? -25.507 4.418 21.281 1.00 56.03 117 GLN A N 1
ATOM 920 C CA . GLN A 1 117 ? -26.830 4.129 20.709 1.00 56.03 117 GLN A CA 1
ATOM 921 C C . GLN A 1 117 ? -27.614 5.414 20.450 1.00 56.03 117 GLN A C 1
ATOM 923 O O . GLN A 1 117 ? -28.299 5.447 19.404 1.00 56.03 117 GLN A O 1
#

pLDDT: mean 94.96, std 5.62, range [56.03, 98.69]

Foldseek 3Di:
DQEWEAEPVLQVVVCVVVVHPDRFQKFFWAQQQFGGMYGYDDPDWDQDPNDIDRSDIDDDPVRGPDDDDPVPDDVRNRDIGTPDGDDPDDDDDADDPVCLVVVVVVPDDNVVCVVRD

Sequence (117 aa):
DGCGRLGLDAADRIRKMCGLGFIPSVFQARLGCCKGLWIVDLTWRQTVHGVETSDIVEVRRSMRKWDIDWRSCGVEDRTFEVKEFARDAPQAASLNQQVIACLEARGVPFEAFRQVQ

Organism: NCBI:txid1333877